Protein AF-A0A1Q4F0G0-F1 (afdb_monomer_lite)

Secondary structure (DSSP, 8-state):
-HHHHHHHHHHHHHHHHTTSSS-SS---PPPP----EEEEEEEEEEEEEEE-TTSPEEEEEEEEEEEEEEEETTEEEEEEEPPPGGG-SSTTHHHH-BTTBEEEEEEESTT-EEEE-TTPPPTTSEE--SS-EEEEEE-TTSS-EEEEEEEEEEE-

Radius of gyration: 26.03 Å; chains: 1; bounding box: 39×54×83 Å

Foldseek 3Di:
DVVVVVVVVVVVVVVVPPPPPPPPPDPPDDFDQFFFWDFKWKKAWDWDPDDDPVRHTDIDIQTWDWAPFDGPPQETETETEQDDPVSDPDPPVSVVDDLQWMAMDTDTPPQKDKDWDPPFDDHPHTGHQCDWTWMWIGGNNNPHIGIHIYHYHYYD

Structure (mmCIF, N/CA/C/O backbone):
data_AF-A0A1Q4F0G0-F1
#
_entry.id   AF-A0A1Q4F0G0-F1
#
loop_
_atom_site.group_PDB
_atom_site.id
_atom_site.type_symbol
_atom_site.label_atom_id
_atom_site.label_alt_id
_atom_site.label_comp_id
_atom_site.label_asym_id
_atom_site.label_entity_id
_atom_site.label_seq_id
_atom_site.pdbx_PDB_ins_code
_atom_site.Cartn_x
_atom_site.Cartn_y
_atom_site.Cartn_z
_atom_site.occupancy
_atom_site.B_iso_or_equiv
_atom_site.auth_seq_id
_atom_site.auth_comp_id
_atom_site.auth_asym_id
_atom_site.auth_atom_id
_atom_site.pdbx_PDB_model_num
ATOM 1 N N . MET A 1 1 ? 2.332 -40.984 61.215 1.00 52.22 1 MET A N 1
ATOM 2 C CA . MET A 1 1 ? 1.384 -40.202 60.381 1.00 52.22 1 MET A CA 1
ATOM 3 C C . MET A 1 1 ? 1.524 -38.686 60.541 1.00 52.22 1 MET A C 1
ATOM 5 O O . MET A 1 1 ? 1.396 -38.004 59.537 1.00 52.22 1 MET A O 1
ATOM 9 N N . HIS A 1 2 ? 1.883 -38.159 61.720 1.00 51.59 2 HIS A N 1
ATOM 10 C CA . HIS A 1 2 ? 2.088 -36.715 61.946 1.00 51.59 2 HIS A CA 1
ATOM 11 C C . HIS A 1 2 ? 3.142 -36.043 61.037 1.00 51.59 2 HIS A C 1
ATOM 13 O O . HIS A 1 2 ? 2.937 -34.921 60.593 1.00 51.59 2 HIS A O 1
ATOM 19 N N . ASN A 1 3 ? 4.223 -36.743 60.666 1.00 53.66 3 ASN A N 1
ATOM 20 C CA . ASN A 1 3 ? 5.282 -36.157 59.829 1.00 53.66 3 ASN A CA 1
ATOM 21 C C . ASN A 1 3 ? 4.883 -35.966 58.348 1.00 53.66 3 ASN A C 1
ATOM 23 O O . ASN A 1 3 ? 5.419 -35.095 57.676 1.00 53.66 3 ASN A O 1
ATOM 27 N N . LYS A 1 4 ? 3.924 -36.753 57.829 1.00 51.16 4 LYS A N 1
ATOM 28 C CA . LYS A 1 4 ? 3.454 -36.637 56.432 1.00 51.16 4 LYS A CA 1
ATOM 29 C C . LYS A 1 4 ? 2.466 -35.479 56.240 1.00 51.16 4 LYS A C 1
ATOM 31 O O . LYS A 1 4 ? 2.424 -34.896 55.164 1.00 51.16 4 LYS A O 1
ATOM 36 N N . ILE A 1 5 ? 1.719 -35.129 57.291 1.00 57.81 5 ILE A N 1
ATOM 37 C CA . ILE A 1 5 ? 0.774 -34.000 57.303 1.00 57.81 5 ILE A CA 1
ATOM 38 C C . ILE A 1 5 ? 1.534 -32.665 57.289 1.00 57.81 5 ILE A C 1
ATOM 40 O O . ILE A 1 5 ? 1.177 -31.776 56.524 1.00 57.81 5 ILE A O 1
ATOM 44 N N . ASN A 1 6 ? 2.640 -32.559 58.034 1.00 52.66 6 ASN A N 1
ATOM 45 C CA . ASN A 1 6 ? 3.473 -31.349 58.055 1.00 52.66 6 ASN A CA 1
ATOM 46 C C . ASN A 1 6 ? 4.213 -31.101 56.728 1.00 52.66 6 ASN A C 1
ATOM 48 O O . ASN A 1 6 ? 4.352 -29.955 56.310 1.00 52.66 6 ASN A O 1
ATOM 52 N N . ILE A 1 7 ? 4.637 -32.163 56.029 1.00 60.41 7 ILE A N 1
ATOM 53 C CA . ILE A 1 7 ? 5.262 -32.055 54.697 1.00 60.41 7 ILE A CA 1
ATOM 54 C C . ILE A 1 7 ? 4.229 -31.629 53.640 1.00 60.41 7 ILE A C 1
ATOM 56 O O . ILE A 1 7 ? 4.527 -30.785 52.798 1.00 60.41 7 ILE A O 1
ATOM 60 N N . LEU A 1 8 ? 3.001 -32.157 53.707 1.00 57.72 8 LEU A N 1
ATOM 61 C CA . LEU A 1 8 ? 1.916 -31.788 52.790 1.00 57.72 8 LEU A CA 1
ATOM 62 C C . LEU A 1 8 ? 1.432 -30.343 53.016 1.00 57.72 8 LEU A C 1
ATOM 64 O O . LEU A 1 8 ? 1.178 -29.624 52.053 1.00 57.72 8 LEU A O 1
ATOM 68 N N . ALA A 1 9 ? 1.376 -29.896 54.275 1.00 61.00 9 ALA A N 1
ATOM 69 C CA . ALA A 1 9 ? 1.070 -28.510 54.626 1.00 61.00 9 ALA A CA 1
ATOM 70 C C . ALA A 1 9 ? 2.165 -27.532 54.155 1.00 61.00 9 ALA A C 1
ATOM 72 O O . ALA A 1 9 ? 1.851 -26.452 53.657 1.00 61.00 9 ALA A O 1
ATOM 73 N N . GLY A 1 10 ? 3.441 -27.929 54.241 1.00 62.84 10 GLY A N 1
ATOM 74 C CA . GLY A 1 10 ? 4.566 -27.140 53.728 1.00 62.84 10 GLY A CA 1
ATOM 75 C C . GLY A 1 10 ? 4.576 -27.009 52.200 1.00 62.84 10 GLY A C 1
ATOM 76 O O . GLY A 1 10 ? 4.855 -25.930 51.680 1.00 62.84 10 GLY A O 1
ATOM 77 N N . LEU A 1 11 ? 4.209 -28.072 51.474 1.00 63.25 11 LEU A N 1
ATOM 78 C CA . LEU A 1 11 ? 4.132 -28.059 50.008 1.00 63.25 11 LEU A CA 1
ATOM 79 C C . LEU A 1 11 ? 2.975 -27.181 49.496 1.00 63.25 11 LEU A C 1
ATOM 81 O O . LEU A 1 11 ? 3.125 -26.481 48.498 1.00 63.25 11 LEU A O 1
ATOM 85 N N . LEU A 1 12 ? 1.839 -27.177 50.204 1.00 62.59 12 LEU A N 1
ATOM 86 C CA . LEU A 1 12 ? 0.675 -26.355 49.866 1.00 62.59 12 LEU A CA 1
ATOM 87 C C . LEU A 1 12 ? 0.948 -24.856 50.085 1.00 62.59 12 LEU A C 1
ATOM 89 O O . LEU A 1 12 ? 0.548 -24.040 49.261 1.00 62.59 12 LEU A O 1
ATOM 93 N N . ALA A 1 13 ? 1.693 -24.492 51.134 1.00 62.59 13 ALA A N 1
ATOM 94 C CA . ALA A 1 13 ? 2.094 -23.108 51.403 1.00 62.59 13 ALA A CA 1
ATOM 95 C C . ALA A 1 13 ? 3.055 -22.534 50.340 1.00 62.59 13 ALA A C 1
ATOM 97 O O . ALA A 1 13 ? 3.005 -21.341 50.041 1.00 62.59 13 ALA A O 1
ATOM 98 N N . LEU A 1 14 ? 3.886 -23.379 49.719 1.00 62.28 14 LEU A N 1
ATOM 99 C CA . LEU A 1 14 ? 4.822 -22.975 48.664 1.00 62.28 14 LEU A CA 1
ATOM 100 C C . LEU A 1 14 ? 4.106 -22.614 47.345 1.00 62.28 14 LEU A C 1
ATOM 102 O O . LEU A 1 14 ? 4.554 -21.723 46.627 1.00 62.28 14 LEU A O 1
ATOM 106 N N . ILE A 1 15 ? 2.961 -23.246 47.054 1.00 61.72 15 ILE A N 1
ATOM 107 C CA . ILE A 1 15 ? 2.140 -22.978 45.855 1.00 61.72 15 ILE A CA 1
ATOM 108 C C . ILE A 1 15 ? 1.467 -21.593 45.931 1.00 61.72 15 ILE A C 1
ATOM 110 O O . ILE A 1 15 ? 1.312 -20.930 44.908 1.00 61.72 15 ILE A O 1
ATOM 114 N N . PHE A 1 16 ? 1.132 -21.113 47.135 1.00 58.53 16 PHE A N 1
ATOM 115 C CA . PHE A 1 16 ? 0.556 -19.776 47.344 1.00 58.53 16 PHE A CA 1
ATOM 116 C C . PHE A 1 16 ? 1.600 -18.645 47.411 1.00 58.53 16 PHE A C 1
ATOM 118 O O . PHE A 1 16 ? 1.233 -17.477 47.318 1.00 58.53 16 PHE A O 1
ATOM 125 N N . GLY A 1 17 ? 2.894 -18.961 47.555 1.00 57.25 17 GLY A N 1
ATOM 126 C CA . GLY A 1 17 ? 3.970 -17.965 47.684 1.00 57.25 17 GLY A CA 1
ATOM 127 C C . GLY A 1 17 ? 4.560 -17.457 46.362 1.00 57.25 17 GLY A C 1
ATOM 128 O O . GLY A 1 17 ? 5.252 -16.442 46.350 1.00 57.25 17 GLY A O 1
ATOM 129 N N . LEU A 1 18 ? 4.292 -18.131 45.238 1.00 58.47 18 LEU A N 1
ATOM 130 C CA . LEU A 1 18 ? 4.912 -17.826 43.937 1.00 58.47 18 LEU A CA 1
ATOM 131 C C . LEU A 1 18 ? 4.100 -16.859 43.054 1.00 58.47 18 LEU A C 1
ATOM 133 O O . LEU A 1 18 ? 4.508 -16.556 41.936 1.00 58.47 18 LEU A O 1
ATOM 137 N N . SER A 1 19 ? 2.974 -16.319 43.530 1.00 59.00 19 SER A N 1
ATOM 138 C CA . SER A 1 19 ? 2.136 -15.391 42.749 1.00 59.00 19 SER A CA 1
ATOM 139 C C . SER A 1 19 ? 2.630 -13.933 42.728 1.00 59.00 19 SER A C 1
ATOM 141 O O . SER A 1 19 ? 1.963 -13.076 42.149 1.00 59.00 19 SER A O 1
ATOM 143 N N . SER A 1 20 ? 3.775 -13.619 43.350 1.00 55.16 20 SER A N 1
ATOM 144 C CA . SER A 1 20 ? 4.132 -12.234 43.705 1.00 55.16 20 SER A CA 1
ATOM 145 C C . SER A 1 20 ? 5.066 -11.479 42.743 1.00 55.16 20 SER A C 1
ATOM 147 O O . SER A 1 20 ? 5.398 -10.332 43.030 1.00 55.16 20 SER A O 1
ATOM 149 N N . CYS A 1 21 ? 5.477 -12.032 41.599 1.00 60.22 21 CYS A N 1
ATOM 150 C CA . CYS A 1 21 ? 6.374 -11.298 40.683 1.00 60.22 21 CYS A CA 1
ATOM 151 C C . CYS A 1 21 ? 5.720 -10.775 39.395 1.00 60.22 21 CYS A C 1
ATOM 153 O O . CYS A 1 21 ? 6.398 -10.095 38.635 1.00 60.22 21 CYS A O 1
ATOM 155 N N . LEU A 1 22 ? 4.433 -11.046 39.135 1.00 53.38 22 LEU A N 1
ATOM 156 C CA . LEU A 1 22 ? 3.803 -10.670 37.854 1.00 53.38 22 LEU A CA 1
ATOM 157 C C . LEU A 1 22 ? 2.678 -9.625 37.968 1.00 53.38 22 LEU A C 1
ATOM 159 O O . LEU A 1 22 ? 2.231 -9.092 36.961 1.00 53.38 22 LEU A O 1
ATOM 163 N N . LYS A 1 23 ? 2.238 -9.294 39.187 1.00 56.09 23 LYS A N 1
ATOM 164 C CA . LYS A 1 23 ? 1.220 -8.261 39.463 1.00 56.09 23 LYS A CA 1
ATOM 165 C C . LYS A 1 23 ? 1.797 -7.152 40.342 1.00 56.09 23 LYS A C 1
ATOM 167 O O . LYS A 1 23 ? 1.225 -6.781 41.360 1.00 56.09 23 LYS A O 1
ATOM 172 N N . GLY A 1 24 ? 2.992 -6.674 40.014 1.00 58.34 24 GLY A N 1
ATOM 173 C CA . GLY A 1 24 ? 3.573 -5.533 40.713 1.00 58.34 24 GLY A CA 1
ATOM 174 C C . GLY A 1 24 ? 2.946 -4.248 40.198 1.00 58.34 24 GLY A C 1
ATOM 175 O O . GLY A 1 24 ? 3.363 -3.826 39.138 1.00 58.34 24 GLY A O 1
ATOM 176 N N . ASN A 1 25 ? 1.967 -3.683 40.918 1.00 67.12 25 ASN A N 1
ATOM 177 C CA . ASN A 1 25 ? 1.501 -2.279 40.906 1.00 67.12 25 ASN A CA 1
ATOM 178 C C . ASN A 1 25 ? 1.676 -1.468 39.597 1.00 67.12 25 ASN A C 1
ATOM 180 O O . ASN A 1 25 ? 2.036 -0.290 39.637 1.00 67.12 25 ASN A O 1
ATOM 184 N N . LEU A 1 26 ? 1.469 -2.091 38.437 1.00 72.88 26 LEU A N 1
ATOM 185 C CA . LEU A 1 26 ? 1.476 -1.411 37.155 1.00 72.88 26 LEU A CA 1
ATOM 186 C C . LEU A 1 26 ? 0.076 -0.836 36.960 1.00 72.88 26 LEU A C 1
ATOM 188 O O . LEU A 1 26 ? -0.901 -1.535 37.241 1.00 72.88 26 LEU A O 1
ATOM 192 N N . PRO A 1 27 ? -0.042 0.420 36.511 1.00 77.06 27 PRO A N 1
ATOM 193 C CA . PRO A 1 27 ? -1.342 0.957 36.157 1.00 77.06 27 PRO A CA 1
ATOM 194 C C . PRO A 1 27 ? -1.955 0.098 35.045 1.00 77.06 27 PRO A C 1
ATOM 196 O O . PRO A 1 27 ? -1.265 -0.254 34.086 1.00 77.06 27 PRO A O 1
ATOM 199 N N . ASP A 1 28 ? -3.247 -0.216 35.162 1.00 76.62 28 ASP A N 1
ATOM 200 C CA . ASP A 1 28 ? -4.003 -0.799 34.055 1.00 76.62 28 ASP A CA 1
ATOM 201 C C . ASP A 1 28 ? -4.044 0.223 32.917 1.00 76.62 28 ASP A C 1
ATOM 203 O O . ASP A 1 28 ? -4.679 1.277 33.016 1.00 76.62 28 ASP A O 1
ATOM 207 N N . LEU A 1 29 ? -3.319 -0.072 31.841 1.00 78.12 29 LEU A N 1
ATOM 208 C CA . LEU A 1 29 ? -3.333 0.752 30.643 1.00 78.12 29 LEU A CA 1
ATOM 209 C C . LEU A 1 29 ? -4.527 0.338 29.774 1.00 78.12 29 LEU A C 1
ATOM 211 O O . LEU A 1 29 ? -4.695 -0.857 29.507 1.00 78.12 29 LEU A O 1
ATOM 215 N N . PRO A 1 30 ? -5.357 1.286 29.305 1.00 80.56 30 PRO A N 1
ATOM 216 C CA . PRO A 1 30 ? -6.406 0.956 28.356 1.00 80.56 30 PRO A CA 1
ATOM 217 C C . PRO A 1 30 ? -5.779 0.444 27.054 1.00 80.56 30 PRO A C 1
ATOM 219 O O . PRO A 1 30 ? -4.784 0.988 26.572 1.00 80.56 30 PRO A O 1
ATOM 222 N N . ALA A 1 31 ? -6.379 -0.592 26.469 1.00 84.06 31 ALA A N 1
ATOM 223 C CA . ALA A 1 31 ? -6.051 -0.976 25.103 1.00 84.06 31 ALA A CA 1
ATOM 224 C C . ALA A 1 31 ? -6.484 0.143 24.143 1.00 84.06 31 ALA A C 1
ATOM 226 O O . ALA A 1 31 ? -7.553 0.733 24.314 1.00 84.06 31 ALA A O 1
ATOM 227 N N . TYR A 1 32 ? -5.659 0.430 23.136 1.00 91.31 32 TYR A N 1
ATOM 228 C CA . TYR A 1 32 ? -5.979 1.423 22.115 1.00 91.31 32 TYR A CA 1
ATOM 229 C C . TYR A 1 32 ? -7.217 0.991 21.315 1.00 91.31 32 TYR A C 1
ATOM 231 O O . TYR A 1 32 ? -7.276 -0.133 20.812 1.00 91.31 32 TYR A O 1
ATOM 239 N N . SER A 1 33 ? -8.189 1.894 21.183 1.00 95.62 33 SER A N 1
ATOM 240 C CA . SER A 1 33 ? -9.434 1.677 20.430 1.00 95.62 33 SER A CA 1
ATOM 241 C C . SER A 1 33 ? -9.403 2.261 19.013 1.00 95.62 33 SER A C 1
ATOM 243 O O . SER A 1 33 ? -10.378 2.144 18.276 1.00 95.62 33 SER A O 1
ATOM 245 N N . ASP A 1 34 ? -8.303 2.906 18.621 1.00 97.19 34 ASP A N 1
ATOM 246 C CA . ASP A 1 34 ? -8.179 3.513 17.298 1.00 97.19 34 ASP A CA 1
ATOM 247 C C . ASP A 1 34 ? -8.029 2.432 16.217 1.00 97.19 34 ASP A C 1
ATOM 249 O O . ASP A 1 34 ? -7.284 1.461 16.378 1.00 97.19 34 ASP A O 1
ATOM 253 N N . ALA A 1 35 ? -8.729 2.615 15.098 1.00 98.06 35 ALA A N 1
ATOM 254 C CA . ALA A 1 35 ? -8.767 1.682 13.970 1.00 98.06 35 ALA A CA 1
ATOM 255 C C . ALA A 1 35 ? -8.589 2.425 12.636 1.00 98.06 35 ALA A C 1
ATOM 257 O O . ALA A 1 35 ? -9.367 2.264 11.691 1.00 98.06 35 ALA A O 1
ATOM 258 N N . ASP A 1 36 ? -7.591 3.297 12.564 1.00 98.44 36 ASP A N 1
ATOM 259 C CA . ASP A 1 36 ? -7.349 4.176 11.427 1.00 98.44 36 ASP A CA 1
ATOM 260 C C . ASP A 1 36 ? -6.212 3.677 10.533 1.00 98.44 36 ASP A C 1
ATOM 262 O O . ASP A 1 36 ? -5.293 2.995 10.986 1.00 98.44 36 ASP A O 1
ATOM 266 N N . ILE A 1 37 ? -6.276 4.042 9.250 1.00 98.62 37 ILE A N 1
ATOM 267 C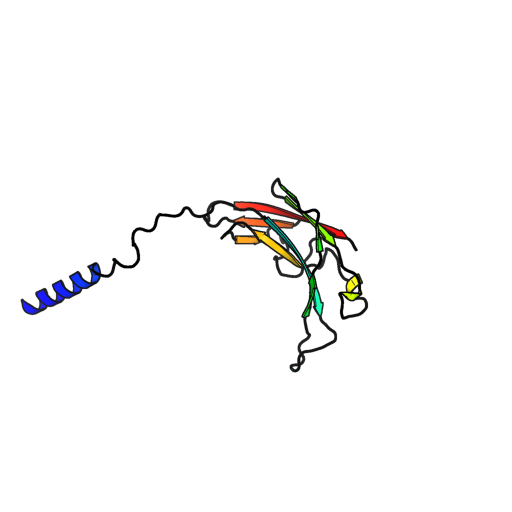 CA . ILE A 1 37 ? -5.117 4.055 8.354 1.00 98.62 37 ILE A CA 1
ATOM 268 C C . ILE A 1 37 ? -4.489 5.442 8.465 1.00 98.62 37 ILE A C 1
ATOM 270 O O . ILE A 1 37 ? -5.190 6.445 8.326 1.00 98.62 37 ILE A O 1
ATOM 274 N N . THR A 1 38 ? -3.182 5.498 8.701 1.00 98.31 38 THR A N 1
ATOM 275 C CA . THR A 1 38 ? -2.461 6.753 8.971 1.00 98.31 38 THR A CA 1
ATOM 276 C C . THR A 1 38 ? -1.405 7.084 7.927 1.00 98.31 38 THR A C 1
ATOM 278 O O . THR A 1 38 ? -0.938 8.218 7.871 1.00 98.31 38 THR A O 1
ATOM 281 N N . GLU A 1 39 ? -1.022 6.113 7.095 1.00 98.56 39 GLU A N 1
ATOM 282 C CA . GLU A 1 39 ? -0.046 6.325 6.033 1.00 98.56 39 GLU A CA 1
ATOM 283 C C . GLU A 1 39 ? -0.215 5.302 4.903 1.00 98.56 39 GLU A C 1
ATOM 285 O O . GLU A 1 39 ? -0.628 4.175 5.161 1.00 98.56 39 GLU A O 1
ATOM 290 N N . LEU A 1 40 ? 0.139 5.670 3.670 1.00 98.75 40 LEU A N 1
ATOM 291 C CA . LEU A 1 40 ? 0.242 4.799 2.500 1.00 98.75 40 LEU A CA 1
ATOM 292 C C . LEU A 1 40 ? 1.658 4.823 1.907 1.00 98.75 40 LEU A C 1
ATOM 294 O O . LEU A 1 40 ? 2.291 5.878 1.781 1.00 98.75 40 LEU A O 1
ATOM 298 N N . TYR A 1 41 ? 2.098 3.651 1.452 1.00 98.69 41 TYR A N 1
ATOM 299 C CA . TYR A 1 41 ? 3.336 3.427 0.708 1.00 98.69 41 TYR A CA 1
ATOM 300 C C . TYR A 1 41 ? 3.067 2.534 -0.502 1.00 98.69 41 TYR A C 1
ATOM 302 O O . TYR A 1 41 ? 2.132 1.730 -0.490 1.00 98.69 41 TYR A O 1
ATOM 310 N N . SER A 1 42 ? 3.917 2.639 -1.524 1.00 98.75 42 SER A N 1
ATOM 311 C CA . SER A 1 42 ? 3.780 1.856 -2.747 1.00 98.75 42 SER A CA 1
ATOM 312 C C . SER A 1 42 ? 5.129 1.376 -3.279 1.00 98.75 42 SER A C 1
ATOM 314 O O . SER A 1 42 ? 6.155 2.051 -3.150 1.00 98.75 42 SER A O 1
ATOM 316 N N . GLN A 1 43 ? 5.133 0.182 -3.863 1.00 98.56 43 GLN A N 1
ATOM 317 C CA . GLN A 1 43 ? 6.280 -0.413 -4.541 1.00 98.56 43 GLN A CA 1
ATOM 318 C C . GLN A 1 43 ? 5.833 -1.118 -5.821 1.00 98.56 43 GLN A C 1
ATOM 320 O O . GLN A 1 43 ? 4.717 -1.628 -5.921 1.00 98.56 43 GLN A O 1
ATOM 325 N N . TYR A 1 44 ? 6.755 -1.237 -6.764 1.00 98.69 44 TYR A N 1
ATOM 326 C CA . TYR A 1 44 ? 6.681 -2.186 -7.863 1.00 98.69 44 TYR A CA 1
ATOM 327 C C . TYR A 1 44 ? 7.771 -3.245 -7.687 1.00 98.69 44 TYR A C 1
ATOM 329 O O . TYR A 1 44 ? 8.883 -2.929 -7.256 1.00 98.69 44 TYR A O 1
ATOM 337 N N . ARG A 1 45 ? 7.451 -4.508 -7.981 1.00 98.25 45 ARG A N 1
ATOM 338 C CA . ARG A 1 45 ? 8.385 -5.634 -7.855 1.00 98.25 45 ARG A CA 1
ATOM 339 C C . ARG A 1 45 ? 8.458 -6.396 -9.166 1.00 98.25 45 ARG A C 1
ATOM 341 O O . ARG A 1 45 ? 7.420 -6.682 -9.755 1.00 98.25 45 ARG A O 1
ATOM 348 N N . TYR A 1 46 ? 9.665 -6.756 -9.579 1.00 97.69 46 TYR A N 1
ATOM 349 C CA . TYR A 1 46 ? 9.902 -7.550 -10.783 1.00 97.69 46 TYR A CA 1
ATOM 350 C C . TYR A 1 46 ? 11.129 -8.439 -10.615 1.00 97.69 46 TYR A C 1
ATOM 352 O O . TYR A 1 46 ? 11.937 -8.242 -9.706 1.00 97.69 46 TYR A O 1
ATOM 360 N N . LEU A 1 47 ? 11.238 -9.442 -11.481 1.00 96.62 47 LEU A N 1
ATOM 361 C CA . LEU A 1 47 ? 12.396 -10.325 -11.531 1.00 96.62 47 LEU A CA 1
ATOM 362 C C . LEU A 1 47 ? 13.501 -9.671 -12.354 1.00 96.62 47 LEU A C 1
ATOM 364 O O . LEU A 1 47 ? 13.248 -9.206 -13.465 1.00 96.62 47 LEU A O 1
ATOM 368 N N . ASP A 1 48 ? 14.713 -9.654 -11.815 1.00 95.25 48 ASP A N 1
ATOM 369 C CA . ASP A 1 48 ? 15.889 -9.277 -12.583 1.00 95.25 48 ASP A CA 1
ATOM 370 C C . ASP A 1 48 ? 16.227 -10.359 -13.623 1.00 95.25 48 ASP A C 1
ATOM 372 O O . ASP A 1 48 ? 15.828 -11.520 -13.511 1.00 95.25 48 ASP A O 1
ATOM 376 N N . THR A 1 49 ? 16.983 -9.959 -14.637 1.00 93.62 49 THR A N 1
ATOM 377 C CA . THR A 1 49 ? 17.687 -10.867 -15.545 1.00 93.62 49 THR A CA 1
ATOM 378 C C . THR A 1 49 ? 18.864 -11.578 -14.870 1.00 93.62 49 THR A C 1
ATOM 380 O O . THR A 1 49 ? 19.283 -12.637 -15.332 1.00 93.62 49 THR A O 1
ATOM 383 N N . GLU A 1 50 ? 19.392 -11.015 -13.780 1.00 93.69 50 GLU A N 1
ATOM 384 C CA . GLU A 1 50 ? 20.398 -11.639 -12.920 1.00 93.69 50 GLU A CA 1
ATOM 385 C C . GLU A 1 50 ? 19.783 -12.652 -11.936 1.00 93.69 50 GLU A C 1
ATOM 387 O O . GLU A 1 50 ? 18.657 -12.501 -11.451 1.00 93.69 50 GLU A O 1
ATOM 392 N N . GLN A 1 51 ? 20.570 -13.672 -11.589 1.00 95.81 51 GLN A N 1
ATOM 393 C CA . GLN A 1 51 ? 20.188 -14.736 -10.660 1.00 95.81 51 GLN A CA 1
ATOM 394 C C . GLN A 1 51 ? 21.161 -14.825 -9.485 1.00 95.81 51 GLN A C 1
ATOM 396 O O . GLN A 1 51 ? 22.339 -14.477 -9.596 1.00 95.81 51 GLN A O 1
ATOM 401 N N . TYR A 1 52 ? 20.671 -15.330 -8.356 1.00 95.50 52 TYR A N 1
ATOM 402 C CA . TYR A 1 52 ? 21.531 -15.771 -7.266 1.00 95.50 52 TYR A CA 1
ATOM 403 C C . TYR A 1 52 ? 22.374 -16.986 -7.699 1.00 95.50 52 TYR A C 1
ATOM 405 O O . TYR A 1 52 ? 22.006 -17.689 -8.642 1.00 95.50 52 TYR A O 1
ATOM 413 N N . PRO A 1 53 ? 23.490 -17.290 -7.005 1.00 97.00 53 PRO A N 1
ATOM 414 C CA . PRO A 1 53 ? 24.335 -18.444 -7.334 1.00 97.00 53 PRO A CA 1
ATOM 415 C C . PRO A 1 53 ? 23.615 -19.803 -7.326 1.00 97.00 53 PRO A C 1
ATOM 417 O O . PRO A 1 53 ? 24.100 -20.753 -7.930 1.00 97.00 53 PRO A O 1
ATOM 420 N N . ASP A 1 54 ? 22.474 -19.902 -6.641 1.00 96.44 54 ASP A N 1
ATOM 421 C CA . ASP A 1 54 ? 21.622 -21.094 -6.606 1.00 96.44 54 ASP A CA 1
ATOM 422 C C . ASP A 1 54 ? 20.654 -21.205 -7.806 1.00 96.44 54 ASP A C 1
ATOM 424 O O . ASP A 1 54 ? 19.885 -22.162 -7.888 1.00 96.44 54 ASP A O 1
ATOM 428 N N . GLY A 1 55 ? 20.694 -20.247 -8.739 1.00 95.19 55 GLY A N 1
ATOM 429 C CA . GLY A 1 55 ? 19.855 -20.191 -9.938 1.00 95.19 55 GLY A CA 1
ATOM 430 C C . GLY A 1 55 ? 18.479 -19.550 -9.730 1.00 95.19 55 GLY A C 1
ATOM 431 O O . GLY A 1 55 ? 17.694 -19.476 -10.676 1.00 95.19 55 GLY A O 1
ATOM 432 N N . SER A 1 56 ? 18.151 -19.083 -8.522 1.00 96.06 56 SER A N 1
ATOM 433 C CA . SER A 1 56 ? 16.896 -18.369 -8.271 1.00 96.06 56 SER A CA 1
ATOM 434 C C . SER A 1 56 ? 16.954 -16.922 -8.780 1.00 96.06 56 SER A C 1
ATOM 436 O O . SER A 1 56 ? 17.989 -16.257 -8.725 1.00 96.06 56 SER A O 1
ATOM 438 N N . ASN A 1 57 ? 15.831 -16.415 -9.298 1.00 95.00 57 ASN A N 1
ATOM 439 C CA . ASN A 1 57 ? 15.758 -15.039 -9.796 1.00 95.00 57 ASN A CA 1
ATOM 440 C C . ASN A 1 57 ? 1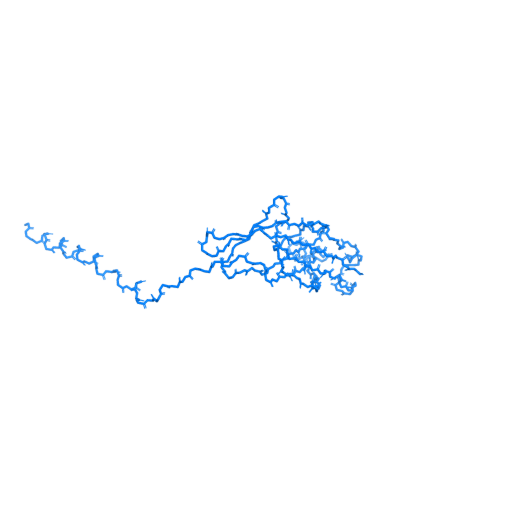5.811 -14.026 -8.645 1.00 95.00 57 ASN A C 1
ATOM 442 O O . ASN A 1 57 ? 15.155 -14.203 -7.614 1.00 95.00 57 ASN A O 1
ATOM 446 N N . ILE A 1 58 ? 16.523 -12.920 -8.858 1.00 96.62 58 ILE A N 1
ATOM 447 C CA . ILE A 1 58 ? 16.553 -11.800 -7.914 1.00 96.62 58 ILE A CA 1
ATOM 448 C C . ILE A 1 58 ? 15.260 -10.990 -8.060 1.00 96.62 58 ILE A C 1
ATOM 450 O O . ILE A 1 58 ? 14.879 -10.612 -9.164 1.00 96.62 58 ILE A O 1
ATOM 454 N N . VAL A 1 59 ? 14.592 -10.671 -6.949 1.00 96.88 59 VAL A N 1
ATOM 455 C CA . VAL A 1 59 ? 13.455 -9.736 -6.952 1.00 96.88 59 VAL A CA 1
ATOM 456 C C . VAL A 1 59 ? 13.974 -8.318 -6.738 1.00 96.88 59 VAL A C 1
ATOM 458 O O . VAL A 1 59 ? 14.512 -7.999 -5.676 1.00 96.88 59 VAL A O 1
ATOM 461 N N . ARG A 1 60 ? 13.777 -7.442 -7.722 1.00 97.38 60 ARG A N 1
ATOM 462 C CA . ARG A 1 60 ? 14.016 -6.002 -7.580 1.00 97.38 60 ARG A CA 1
ATOM 463 C C . ARG A 1 60 ? 12.772 -5.312 -7.048 1.00 97.38 60 ARG A C 1
ATOM 465 O O . ARG A 1 60 ? 11.644 -5.698 -7.353 1.00 97.38 60 ARG A O 1
ATOM 472 N N . ILE A 1 61 ? 12.998 -4.271 -6.256 1.00 98.00 61 ILE A N 1
ATOM 473 C CA . ILE A 1 61 ? 11.953 -3.440 -5.666 1.00 98.00 61 ILE A CA 1
ATOM 474 C C . ILE A 1 61 ? 12.219 -2.001 -6.086 1.00 98.00 61 ILE A C 1
ATOM 476 O O . ILE A 1 61 ? 13.293 -1.466 -5.821 1.00 98.00 61 ILE A O 1
ATOM 480 N N . VAL A 1 62 ? 11.226 -1.378 -6.711 1.00 98.50 62 VAL A N 1
ATOM 481 C CA . VAL A 1 62 ? 11.227 0.049 -7.031 1.00 98.50 62 VAL A CA 1
ATOM 482 C C . VAL A 1 62 ? 10.198 0.718 -6.143 1.00 98.50 62 VAL A C 1
ATOM 484 O O . VAL A 1 62 ? 9.018 0.368 -6.178 1.00 98.50 62 VAL A O 1
ATOM 487 N N . THR A 1 63 ? 10.638 1.668 -5.326 1.00 98.25 63 THR A N 1
ATOM 488 C CA . THR A 1 63 ? 9.726 2.492 -4.531 1.00 98.25 63 THR A CA 1
ATOM 489 C C . THR A 1 63 ? 8.959 3.423 -5.461 1.00 98.25 63 THR A C 1
ATOM 491 O O . THR A 1 63 ? 9.565 4.151 -6.246 1.00 98.25 63 THR A O 1
ATOM 494 N N . LEU A 1 64 ? 7.630 3.406 -5.365 1.00 98.69 64 LEU A N 1
ATOM 495 C CA . LEU A 1 64 ? 6.771 4.356 -6.061 1.00 98.69 64 LEU A CA 1
ATOM 496 C C . LEU A 1 64 ? 6.417 5.471 -5.079 1.00 98.69 64 LEU A C 1
ATOM 498 O O . LEU A 1 64 ? 5.933 5.200 -3.976 1.00 98.69 64 LEU A O 1
ATOM 502 N N . SER A 1 65 ? 6.681 6.719 -5.457 1.00 98.31 65 SER A N 1
ATOM 503 C CA . SER A 1 65 ? 6.391 7.865 -4.594 1.00 98.31 65 SER A CA 1
ATOM 504 C C . SER A 1 65 ? 4.887 7.975 -4.361 1.00 98.31 65 SER A C 1
ATOM 506 O O . SER A 1 65 ? 4.106 7.834 -5.298 1.00 98.31 65 SER A O 1
ATOM 508 N N . VAL A 1 66 ? 4.482 8.235 -3.117 1.00 98.75 66 VAL A N 1
ATOM 509 C CA . VAL A 1 66 ? 3.072 8.410 -2.746 1.00 98.75 66 VAL A CA 1
ATOM 510 C C . VAL A 1 66 ? 2.872 9.833 -2.232 1.00 98.75 66 VAL A C 1
ATOM 512 O O . VAL A 1 66 ? 3.477 10.207 -1.225 1.00 98.75 66 VAL A O 1
ATOM 515 N N . SER A 1 67 ? 2.035 10.616 -2.909 1.00 98.69 67 SER A N 1
ATOM 516 C CA . SER A 1 67 ? 1.720 12.018 -2.594 1.00 98.69 67 SER A CA 1
ATOM 517 C C . SER A 1 67 ? 0.212 12.240 -2.461 1.00 98.69 67 SER A C 1
ATOM 519 O O . SER A 1 67 ? -0.572 11.301 -2.595 1.00 98.69 67 SER A O 1
ATOM 521 N N . ASP A 1 68 ? -0.191 13.479 -2.159 1.00 98.19 68 ASP A N 1
ATOM 522 C CA . ASP A 1 68 ? -1.600 13.914 -2.106 1.00 98.19 68 ASP A CA 1
ATOM 523 C C . ASP A 1 68 ? -2.474 13.035 -1.204 1.00 98.19 68 ASP A C 1
ATOM 525 O O . ASP A 1 68 ? -3.611 12.688 -1.526 1.00 98.19 68 ASP A O 1
ATOM 529 N N . LYS A 1 69 ? -1.900 12.626 -0.069 1.00 98.44 69 LYS A N 1
ATOM 530 C CA . LYS A 1 69 ? -2.517 11.653 0.825 1.00 98.44 69 LYS A CA 1
ATOM 531 C C . LYS A 1 69 ? -3.652 12.298 1.612 1.00 98.44 69 LYS A C 1
ATOM 533 O O . LYS A 1 69 ? -3.470 13.349 2.224 1.00 98.44 69 LYS A O 1
ATOM 538 N N . SER A 1 70 ? -4.804 11.641 1.646 1.00 98.31 70 SER A N 1
ATOM 539 C CA . SER A 1 70 ? -5.952 12.046 2.458 1.00 98.31 70 SER A CA 1
ATOM 540 C C . SER A 1 70 ? -6.562 10.837 3.152 1.00 98.31 70 SER A C 1
ATOM 542 O O . SER A 1 70 ? -6.837 9.823 2.511 1.00 98.31 70 SER A O 1
ATOM 544 N N . PHE A 1 71 ? -6.788 10.971 4.459 1.00 98.25 71 PHE A N 1
ATOM 545 C CA . PHE A 1 71 ? -7.344 9.944 5.339 1.00 98.25 71 PHE A CA 1
ATOM 546 C C . PHE A 1 71 ? -8.605 10.503 5.989 1.00 98.25 71 PHE A C 1
ATOM 548 O O . PHE A 1 71 ? -8.572 11.066 7.081 1.00 98.25 71 PHE A O 1
ATOM 555 N N . SER A 1 72 ? -9.730 10.422 5.287 1.00 96.38 72 SER A N 1
ATOM 556 C CA . SER A 1 72 ? -10.980 11.019 5.758 1.00 96.38 72 SER A CA 1
ATOM 557 C C . SER A 1 72 ? -12.176 10.158 5.387 1.00 96.38 72 SER A C 1
ATOM 559 O O . SER A 1 72 ? -12.169 9.458 4.377 1.00 96.38 72 SER A O 1
ATOM 561 N N . ASN A 1 73 ? -13.205 10.170 6.238 1.00 93.94 73 ASN A N 1
ATOM 562 C CA . ASN A 1 73 ? -14.485 9.495 5.988 1.00 93.94 73 ASN A CA 1
ATOM 563 C C . ASN A 1 73 ? -14.352 8.006 5.601 1.00 93.94 73 ASN A C 1
ATOM 565 O O . ASN A 1 73 ? -15.069 7.513 4.736 1.00 93.94 73 ASN A O 1
ATOM 569 N N . GLY A 1 74 ? -13.403 7.290 6.218 1.00 96.56 74 GLY A N 1
ATOM 570 C CA . GLY A 1 74 ? -13.153 5.872 5.928 1.00 96.56 74 GLY A CA 1
ATOM 571 C C . GLY A 1 74 ? -12.512 5.620 4.561 1.00 96.56 74 GLY A C 1
ATOM 572 O O . GLY A 1 74 ? -12.566 4.502 4.060 1.00 96.56 74 GLY A O 1
ATOM 573 N N . THR A 1 75 ? -11.907 6.636 3.946 1.00 98.19 75 THR A N 1
ATOM 574 C CA . THR A 1 75 ? -11.167 6.510 2.689 1.00 98.19 75 THR A CA 1
ATOM 575 C C . THR A 1 75 ? -9.744 7.033 2.855 1.00 98.19 75 THR A C 1
ATOM 577 O O . THR A 1 75 ? -9.533 8.163 3.296 1.00 98.19 75 THR A O 1
ATOM 580 N N . ALA A 1 76 ? -8.774 6.197 2.497 1.00 98.62 76 ALA A N 1
ATOM 581 C CA . ALA A 1 76 ? -7.380 6.550 2.303 1.00 98.62 76 ALA A CA 1
ATOM 582 C C . ALA A 1 76 ? -7.148 6.731 0.796 1.00 98.62 76 ALA A C 1
ATOM 584 O O . ALA A 1 76 ? -7.253 5.779 0.020 1.00 98.62 76 ALA A O 1
ATOM 585 N N . SER A 1 77 ? -6.874 7.960 0.375 1.00 98.44 77 SER A N 1
ATOM 586 C CA . SER A 1 77 ? -6.631 8.301 -1.029 1.00 98.44 77 SER A CA 1
ATOM 587 C C . SER A 1 77 ? -5.240 8.878 -1.228 1.00 98.44 77 SER A C 1
ATOM 589 O O . SER A 1 77 ? -4.719 9.508 -0.311 1.00 98.44 77 SER A O 1
ATOM 591 N N . ALA A 1 78 ? -4.630 8.618 -2.387 1.00 98.62 78 ALA A N 1
ATOM 592 C CA . ALA A 1 78 ? -3.304 9.132 -2.726 1.00 98.62 78 ALA A CA 1
ATOM 593 C C . ALA A 1 78 ? -3.015 9.101 -4.235 1.00 98.62 78 ALA A C 1
ATOM 595 O O . ALA A 1 78 ? -3.611 8.324 -4.987 1.00 98.62 78 ALA A O 1
ATOM 596 N N . THR A 1 79 ? -2.026 9.883 -4.656 1.00 98.88 79 THR A N 1
ATOM 597 C CA . THR A 1 79 ? -1.373 9.761 -5.965 1.00 98.88 79 THR A CA 1
ATOM 598 C C . THR A 1 79 ? -0.148 8.854 -5.836 1.00 98.88 79 THR A C 1
ATOM 600 O O . THR A 1 79 ? 0.648 9.018 -4.913 1.00 98.88 79 THR A O 1
ATOM 603 N N . VAL A 1 80 ? 0.018 7.897 -6.751 1.00 98.81 80 VAL A N 1
ATOM 604 C CA . VAL A 1 80 ? 1.180 7.000 -6.839 1.00 98.81 80 VAL A CA 1
ATOM 605 C C . VAL A 1 80 ? 1.953 7.318 -8.113 1.00 98.81 80 VAL A C 1
ATOM 607 O O . VAL A 1 80 ? 1.440 7.117 -9.210 1.00 98.81 80 VAL A O 1
ATOM 610 N N . THR A 1 81 ? 3.194 7.771 -7.976 1.00 98.81 81 THR A N 1
ATOM 611 C CA . THR A 1 81 ? 4.028 8.207 -9.101 1.00 98.81 81 THR A CA 1
ATOM 612 C C . THR A 1 81 ? 5.075 7.161 -9.452 1.00 98.81 81 THR A C 1
ATOM 614 O O . THR A 1 81 ? 5.864 6.736 -8.601 1.00 98.81 81 THR A O 1
ATOM 617 N N . VAL A 1 82 ? 5.109 6.772 -10.726 1.00 98.69 82 VAL A N 1
ATOM 618 C CA . VAL A 1 82 ? 6.133 5.882 -11.278 1.00 98.69 82 VAL A CA 1
ATOM 619 C C . VAL A 1 82 ? 7.399 6.689 -11.584 1.00 98.69 82 VAL A C 1
ATOM 621 O O . VAL A 1 82 ? 7.328 7.638 -12.366 1.00 98.69 82 VAL A O 1
ATOM 624 N N . PRO A 1 83 ? 8.560 6.334 -11.002 1.00 98.19 83 PRO A N 1
ATOM 625 C CA . PRO A 1 83 ? 9.793 7.081 -11.223 1.00 98.19 83 PRO A CA 1
ATOM 626 C C . PRO A 1 83 ? 10.328 6.888 -12.648 1.00 98.19 83 PRO A C 1
ATOM 628 O O . PRO A 1 83 ? 9.822 6.074 -13.428 1.00 98.19 83 PRO A O 1
ATOM 631 N N . ASP A 1 84 ? 11.376 7.630 -12.993 1.00 97.00 84 ASP A N 1
ATOM 632 C CA . ASP A 1 84 ? 12.050 7.518 -14.286 1.00 97.00 84 ASP A CA 1
ATOM 633 C C . ASP A 1 84 ? 12.631 6.120 -14.533 1.00 97.00 84 ASP A C 1
ATOM 635 O O . ASP A 1 84 ? 12.930 5.360 -13.607 1.00 97.00 84 ASP A O 1
ATOM 639 N N . ALA A 1 85 ? 12.837 5.791 -15.812 1.00 96.69 85 ALA A N 1
ATOM 640 C CA . ALA A 1 85 ? 13.333 4.481 -16.245 1.00 96.69 85 ALA A CA 1
ATOM 641 C C . ALA A 1 85 ? 14.699 4.111 -15.639 1.00 96.69 85 ALA A C 1
ATOM 643 O O . ALA A 1 85 ? 14.993 2.930 -15.496 1.00 96.69 85 ALA A O 1
ATOM 644 N N . SER A 1 86 ? 15.495 5.097 -15.213 1.00 96.50 86 SER A N 1
ATOM 645 C CA . SER A 1 86 ? 16.766 4.899 -14.501 1.00 96.50 86 SER A CA 1
ATOM 646 C C . SER A 1 86 ? 16.621 4.196 -13.146 1.00 96.50 86 SER A C 1
ATOM 648 O O . SER A 1 86 ? 17.605 3.680 -12.624 1.00 96.50 86 SER A O 1
ATOM 650 N N . SER A 1 87 ? 15.411 4.145 -12.581 1.00 97.19 87 SER A N 1
ATOM 651 C CA . SER A 1 87 ? 15.121 3.400 -11.347 1.00 97.19 87 SER A CA 1
ATOM 652 C C . SER A 1 87 ? 14.946 1.895 -11.580 1.00 97.19 87 SER A C 1
ATOM 654 O O . SER A 1 87 ? 14.769 1.142 -10.623 1.00 97.19 87 SER A O 1
ATOM 656 N N . PHE A 1 88 ? 14.964 1.444 -12.836 1.00 97.62 88 PHE A N 1
ATOM 657 C CA . PHE A 1 88 ? 14.751 0.056 -13.228 1.00 97.62 88 PHE A CA 1
ATOM 658 C C . PHE A 1 88 ? 16.046 -0.521 -13.810 1.00 97.62 88 PHE A C 1
ATOM 660 O O . PHE A 1 88 ? 16.697 0.110 -14.638 1.00 97.62 88 PHE A O 1
ATOM 667 N N . THR A 1 89 ? 16.419 -1.729 -13.388 1.00 94.88 89 THR A N 1
ATOM 668 C CA . THR A 1 89 ? 17.616 -2.430 -13.875 1.00 94.88 89 THR A CA 1
ATOM 669 C C . THR A 1 89 ? 17.366 -3.118 -15.215 1.00 94.88 89 THR A C 1
ATOM 671 O O . THR A 1 89 ? 18.285 -3.256 -16.016 1.00 94.88 89 THR A O 1
ATOM 674 N N . VAL A 1 90 ? 16.115 -3.507 -15.487 1.00 95.31 90 VAL A N 1
ATOM 675 C CA . VAL A 1 90 ? 15.712 -4.201 -16.715 1.00 95.31 90 VAL A CA 1
ATOM 676 C C . VAL A 1 90 ? 15.048 -3.217 -17.696 1.00 95.31 90 VAL A C 1
ATOM 678 O O . VAL A 1 90 ? 14.060 -2.566 -17.337 1.00 95.31 90 VAL A O 1
ATOM 681 N N . PRO A 1 91 ? 15.536 -3.101 -18.950 1.00 95.06 91 PRO A N 1
ATOM 682 C CA . PRO A 1 91 ? 14.925 -2.242 -19.965 1.00 95.06 91 PRO A CA 1
ATOM 683 C C . PRO A 1 91 ? 13.451 -2.580 -20.243 1.00 95.06 91 PRO A C 1
ATOM 685 O O . PRO A 1 91 ? 13.072 -3.746 -20.337 1.00 95.06 91 PRO A O 1
ATOM 688 N N . GLY A 1 92 ? 12.613 -1.550 -20.400 1.00 95.69 92 GLY A N 1
ATOM 689 C CA . GLY A 1 92 ? 11.173 -1.690 -20.675 1.00 95.69 92 GLY A CA 1
ATOM 690 C C . GLY A 1 92 ? 10.314 -2.068 -19.461 1.00 95.69 92 GLY A C 1
ATOM 691 O O . GLY A 1 92 ? 9.090 -2.132 -19.562 1.00 95.69 92 GLY A O 1
ATOM 692 N N . GLU A 1 93 ? 10.916 -2.290 -18.291 1.00 97.12 93 GLU A N 1
ATOM 693 C CA . GLU A 1 93 ? 10.180 -2.708 -17.097 1.00 97.12 93 GLU A CA 1
ATOM 694 C C . GLU A 1 93 ? 9.263 -1.603 -16.548 1.00 97.12 93 GLU A C 1
ATOM 696 O O . GLU A 1 93 ? 8.149 -1.879 -16.100 1.00 97.12 93 GLU A O 1
ATOM 701 N N . ARG A 1 94 ? 9.676 -0.335 -16.678 1.00 97.62 94 ARG A N 1
ATOM 702 C CA . ARG A 1 94 ? 8.863 0.835 -16.309 1.00 97.62 94 ARG A CA 1
ATOM 703 C C . ARG A 1 94 ? 7.483 0.831 -16.974 1.00 97.62 94 ARG A C 1
ATOM 705 O O . ARG A 1 94 ? 6.486 1.215 -16.357 1.00 97.62 94 ARG A O 1
ATOM 712 N N . ASP A 1 95 ? 7.401 0.384 -18.223 1.00 97.69 95 ASP A N 1
ATOM 713 C CA . ASP A 1 95 ? 6.156 0.425 -18.991 1.00 97.69 95 ASP A CA 1
ATOM 714 C C . ASP A 1 95 ? 5.126 -0.583 -18.471 1.00 97.69 95 ASP A C 1
ATOM 716 O O . ASP A 1 95 ? 3.921 -0.339 -18.575 1.00 97.69 95 ASP A O 1
ATOM 720 N N . LYS A 1 96 ? 5.585 -1.649 -17.806 1.00 97.75 96 LYS A N 1
ATOM 721 C CA . LYS A 1 96 ? 4.739 -2.693 -17.210 1.00 97.75 96 LYS A CA 1
ATOM 722 C C . LYS A 1 96 ? 4.088 -2.275 -15.893 1.00 97.75 96 LYS A C 1
ATOM 724 O O . LYS A 1 96 ? 3.090 -2.876 -15.490 1.00 97.75 96 LYS A O 1
ATOM 729 N N . VAL A 1 97 ? 4.611 -1.240 -15.230 1.00 98.38 97 VAL A N 1
ATOM 730 C CA . VAL A 1 97 ? 4.024 -0.727 -13.985 1.00 98.38 97 VAL A CA 1
ATOM 731 C C . VAL A 1 97 ? 2.592 -0.280 -14.264 1.00 98.38 97 VAL A C 1
ATOM 733 O O . VAL A 1 97 ? 2.344 0.504 -15.174 1.00 98.38 97 VAL A O 1
ATOM 736 N N . SER A 1 98 ? 1.619 -0.782 -13.517 1.00 98.19 98 SER A N 1
ATOM 737 C CA . SER A 1 98 ? 0.205 -0.465 -13.732 1.00 98.19 98 SER A CA 1
ATOM 738 C C . SER A 1 98 ? -0.552 -0.585 -12.424 1.00 98.19 98 SER A C 1
ATOM 740 O O . SER A 1 98 ? -0.156 -1.358 -11.559 1.00 98.19 98 SER A O 1
ATOM 742 N N . ALA A 1 99 ? -1.668 0.132 -12.276 1.00 98.19 99 ALA A N 1
ATOM 743 C CA . ALA A 1 99 ? -2.470 0.040 -11.057 1.00 98.19 99 ALA A CA 1
ATOM 744 C C . ALA A 1 99 ? -2.986 -1.389 -10.802 1.00 98.19 99 ALA A C 1
ATOM 746 O O . ALA A 1 99 ? -3.228 -1.746 -9.659 1.00 98.19 99 ALA A O 1
ATOM 747 N N . THR A 1 100 ? -3.081 -2.229 -11.837 1.00 98.19 100 THR A N 1
ATOM 748 C CA . THR A 1 100 ? -3.438 -3.651 -11.729 1.00 98.19 100 THR A CA 1
ATOM 749 C C . THR A 1 100 ? -2.323 -4.540 -11.164 1.00 98.19 100 THR A C 1
ATOM 751 O O . THR A 1 100 ? -2.572 -5.705 -10.865 1.00 98.19 100 THR A O 1
ATOM 754 N N . ASN A 1 101 ? -1.093 -4.028 -11.054 1.00 98.06 101 ASN A N 1
ATOM 755 C CA . ASN A 1 101 ? 0.061 -4.764 -10.547 1.00 98.06 101 ASN A CA 1
ATOM 756 C C . ASN A 1 101 ? 1.043 -3.833 -9.815 1.00 98.06 101 ASN A C 1
ATOM 758 O O . ASN A 1 101 ? 2.112 -3.491 -10.328 1.00 98.06 101 ASN A O 1
ATOM 762 N N . ILE A 1 102 ? 0.674 -3.433 -8.599 1.00 98.56 102 ILE A N 1
ATOM 763 C CA . ILE A 1 102 ? 1.553 -2.741 -7.644 1.00 98.56 102 ILE A CA 1
ATOM 764 C C . ILE A 1 102 ? 1.405 -3.350 -6.251 1.00 98.56 102 ILE A C 1
ATOM 766 O O . ILE A 1 102 ? 0.466 -4.093 -5.968 1.00 98.56 102 ILE A O 1
ATOM 770 N N . VAL A 1 103 ? 2.341 -3.033 -5.365 1.00 98.81 103 VAL A N 1
ATOM 771 C CA . VAL A 1 103 ? 2.292 -3.396 -3.951 1.00 98.81 103 VAL A CA 1
ATOM 772 C C . VAL A 1 103 ? 1.916 -2.163 -3.146 1.00 98.81 103 VAL A C 1
ATOM 774 O O . VAL A 1 103 ? 2.714 -1.234 -3.061 1.00 98.81 103 VAL A O 1
ATOM 777 N N . MET A 1 104 ? 0.754 -2.179 -2.495 1.00 98.69 104 MET A N 1
ATOM 778 C CA . MET A 1 104 ? 0.400 -1.166 -1.498 1.00 98.69 104 MET A CA 1
ATOM 779 C C . MET A 1 104 ? 0.708 -1.662 -0.086 1.00 98.69 104 MET A C 1
ATOM 781 O O . MET A 1 104 ? 0.536 -2.842 0.234 1.00 98.69 104 MET A O 1
ATOM 785 N N . MET A 1 105 ? 1.151 -0.750 0.770 1.00 98.62 105 MET A N 1
ATOM 786 C CA . MET A 1 105 ? 1.343 -0.953 2.208 1.00 98.62 105 MET A CA 1
ATOM 787 C C . MET A 1 105 ? 0.812 0.269 2.952 1.00 98.62 105 MET A C 1
ATOM 789 O O . MET A 1 105 ? 0.661 1.341 2.363 1.00 98.62 105 MET A O 1
ATOM 793 N N . CYS A 1 106 ? 0.552 0.127 4.247 1.00 98.44 106 CYS A N 1
ATOM 794 C CA . CYS A 1 106 ? 0.062 1.225 5.063 1.00 98.44 106 CYS A CA 1
ATOM 795 C C . CYS A 1 106 ? 0.552 1.140 6.506 1.00 98.44 106 CYS A C 1
ATOM 797 O O . CYS A 1 106 ? 0.836 0.046 6.997 1.00 98.44 106 CYS A O 1
ATOM 799 N N . ASN A 1 107 ? 0.562 2.280 7.193 1.00 98.69 107 ASN A N 1
ATOM 800 C CA . ASN A 1 107 ? 0.532 2.285 8.652 1.00 98.69 107 ASN A CA 1
ATOM 801 C C . ASN A 1 107 ? -0.919 2.313 9.118 1.00 98.69 107 ASN A C 1
ATOM 803 O O . ASN A 1 107 ? -1.782 2.936 8.493 1.00 98.69 107 ASN A O 1
ATOM 807 N N . ILE A 1 108 ? -1.163 1.638 10.232 1.00 98.62 108 ILE A N 1
ATOM 808 C CA . ILE A 1 108 ? -2.448 1.613 10.919 1.00 98.62 108 ILE A CA 1
ATOM 809 C C . ILE A 1 108 ? -2.251 2.026 12.375 1.00 98.62 108 ILE A C 1
ATOM 811 O O . ILE A 1 108 ? -1.113 2.120 12.844 1.00 98.62 108 ILE A O 1
ATOM 815 N N . SER A 1 109 ? -3.347 2.285 13.083 1.00 98.12 109 SER A N 1
ATOM 816 C CA . SER A 1 109 ? -3.331 2.556 14.523 1.00 98.12 109 SER A CA 1
ATOM 817 C C . SER A 1 109 ? -2.489 1.539 15.304 1.00 98.12 109 SER A C 1
ATOM 819 O O . SER A 1 109 ? -2.430 0.354 14.973 1.00 98.12 109 SER A O 1
ATOM 821 N N . THR A 1 110 ? -1.826 2.005 16.362 1.00 96.00 110 THR A N 1
ATOM 822 C CA . THR A 1 110 ? -0.914 1.190 17.174 1.00 96.00 110 THR A CA 1
ATOM 823 C C . THR A 1 110 ? -1.594 -0.072 17.700 1.00 96.00 110 THR A C 1
ATOM 825 O O . THR A 1 110 ? -2.624 -0.005 18.367 1.00 96.00 110 THR A O 1
ATOM 828 N N . GLY A 1 111 ? -0.995 -1.231 17.421 1.00 95.88 111 GLY A N 1
ATOM 829 C CA . GLY A 1 111 ? -1.510 -2.532 17.857 1.00 95.88 111 GLY A CA 1
ATOM 830 C C . GLY A 1 111 ? -2.761 -3.011 17.112 1.00 95.88 111 GLY A C 1
ATOM 831 O O . GLY A 1 111 ? -3.277 -4.076 17.443 1.00 95.88 111 GLY A O 1
ATOM 832 N N . ALA A 1 112 ? -3.242 -2.265 16.114 1.00 98.19 112 ALA A N 1
ATOM 833 C CA . ALA A 1 112 ? -4.333 -2.705 15.262 1.00 98.19 112 ALA A CA 1
ATOM 834 C C . ALA A 1 112 ? -3.887 -3.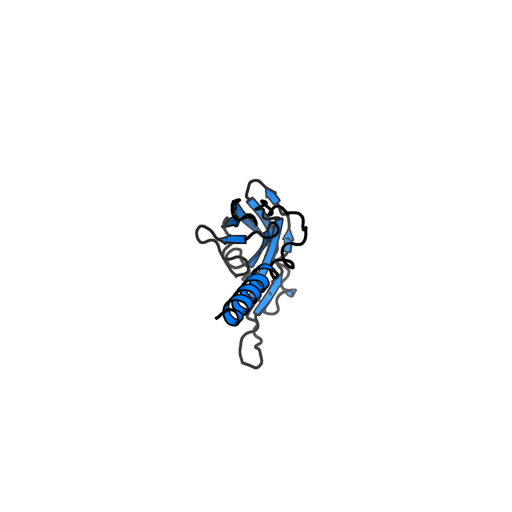814 14.294 1.00 98.19 112 ALA A C 1
ATOM 836 O O . ALA A 1 112 ? -2.702 -4.019 14.023 1.00 98.19 112 ALA A O 1
ATOM 837 N N . SER A 1 113 ? -4.870 -4.511 13.732 1.00 98.31 113 SER A N 1
ATOM 838 C CA . SER A 1 113 ? -4.705 -5.470 12.638 1.00 98.31 113 SER A CA 1
ATOM 839 C C . SER A 1 113 ? -5.522 -5.036 11.425 1.00 98.31 113 SER A C 1
ATOM 841 O O . SER A 1 113 ? -6.513 -4.318 11.563 1.00 98.31 113 SER A O 1
ATOM 843 N N . ILE A 1 114 ? -5.107 -5.462 10.231 1.00 98.62 114 ILE A N 1
ATOM 844 C CA . ILE A 1 114 ? -5.788 -5.145 8.973 1.00 98.62 114 ILE A CA 1
ATOM 845 C C . ILE A 1 114 ? -5.955 -6.401 8.119 1.00 98.62 114 ILE A C 1
ATOM 847 O O . ILE A 1 114 ? -5.017 -7.184 7.960 1.00 98.62 114 ILE A O 1
ATOM 851 N N . GLU A 1 115 ? -7.142 -6.578 7.545 1.00 98.31 115 GLU A N 1
ATOM 852 C CA . GLU A 1 115 ? -7.443 -7.669 6.616 1.00 98.31 115 GLU A CA 1
ATOM 853 C C . GLU A 1 115 ? -8.185 -7.164 5.368 1.00 98.31 115 GLU A C 1
ATOM 855 O O . GLU A 1 115 ? -8.977 -6.218 5.465 1.00 98.31 115 GLU A O 1
ATOM 860 N N . PRO A 1 116 ? -7.929 -7.756 4.185 1.00 98.50 116 PRO A N 1
ATOM 861 C CA . PRO A 1 116 ? -8.663 -7.422 2.970 1.00 98.50 116 PRO A CA 1
ATOM 862 C C . PRO A 1 116 ? -10.122 -7.880 3.050 1.00 98.50 116 PRO A C 1
ATOM 864 O O . PRO A 1 116 ? -10.428 -8.933 3.609 1.00 98.50 116 PRO A O 1
ATOM 867 N N . LEU A 1 117 ? -11.016 -7.112 2.432 1.00 98.50 117 LEU A N 1
ATOM 868 C CA . LEU A 1 117 ? -12.428 -7.449 2.257 1.00 98.50 117 LEU A CA 1
ATOM 869 C C . LEU A 1 117 ? -12.762 -7.592 0.773 1.00 98.50 117 LEU A C 1
ATOM 871 O O . LEU A 1 117 ? -12.084 -7.024 -0.074 1.00 98.50 117 LEU A O 1
ATOM 875 N N . GLU A 1 118 ? -13.837 -8.317 0.457 1.00 95.88 118 GLU A N 1
ATOM 876 C CA . GLU A 1 118 ? -14.426 -8.349 -0.897 1.00 95.88 118 GLU A CA 1
ATOM 877 C C . GLU A 1 118 ? -13.432 -8.745 -2.015 1.00 95.88 118 GLU A C 1
ATOM 879 O O . GL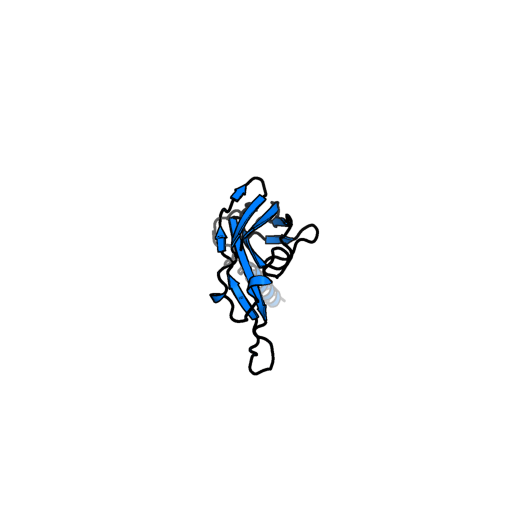U A 1 118 ? -13.579 -8.341 -3.164 1.00 95.88 118 GLU A O 1
ATOM 884 N N . GLY A 1 119 ? -12.412 -9.550 -1.691 1.00 95.25 119 GLY A N 1
ATOM 885 C CA . GLY A 1 119 ? -11.381 -9.962 -2.651 1.00 95.25 119 GLY A CA 1
ATOM 886 C C . GLY A 1 119 ? -10.293 -8.915 -2.913 1.00 95.25 119 GLY A C 1
ATOM 887 O O . GLY A 1 119 ? -9.509 -9.090 -3.844 1.00 95.25 119 GLY A O 1
ATOM 888 N N . ALA A 1 120 ? -10.218 -7.857 -2.098 1.00 98.25 120 ALA A N 1
ATOM 889 C CA . ALA A 1 120 ? -9.139 -6.882 -2.158 1.00 98.25 120 ALA A CA 1
ATOM 890 C C . ALA A 1 120 ? -7.757 -7.557 -2.044 1.00 98.25 120 ALA A C 1
ATOM 892 O O . ALA A 1 120 ? -7.603 -8.540 -1.305 1.00 98.25 120 ALA A O 1
ATOM 893 N N . PRO A 1 121 ? -6.720 -7.035 -2.725 1.00 98.19 121 PRO A N 1
ATOM 894 C CA . PRO A 1 121 ? -5.385 -7.601 -2.621 1.00 98.19 121 PRO A CA 1
ATOM 895 C C . PRO A 1 121 ? -4.846 -7.547 -1.194 1.00 98.19 121 PRO A C 1
ATOM 897 O O . PRO A 1 121 ? -5.062 -6.580 -0.458 1.00 98.19 121 PRO A O 1
ATOM 900 N N . LYS A 1 122 ? -4.063 -8.556 -0.810 1.00 98.19 122 LYS A N 1
ATOM 901 C CA . LYS A 1 122 ? -3.331 -8.527 0.458 1.00 98.19 122 LYS A CA 1
ATOM 902 C C . LYS A 1 122 ? -2.249 -7.443 0.407 1.00 98.19 122 LYS A C 1
ATOM 904 O O . LYS A 1 122 ? -1.386 -7.468 -0.468 1.00 98.19 122 LYS A O 1
ATOM 909 N N . LEU A 1 123 ? -2.265 -6.522 1.370 1.00 98.38 123 LEU A N 1
ATOM 910 C CA . LEU A 1 123 ? -1.229 -5.493 1.492 1.00 98.38 123 LEU A CA 1
ATOM 911 C C . LEU A 1 123 ? 0.157 -6.128 1.685 1.00 98.38 123 LEU A C 1
ATOM 913 O O . LEU A 1 123 ? 0.300 -7.177 2.317 1.00 98.38 123 LEU A O 1
ATOM 917 N N . GLY A 1 124 ? 1.182 -5.499 1.110 1.00 98.00 124 GLY A N 1
ATOM 918 C CA . GLY A 1 124 ? 2.551 -6.026 1.065 1.00 98.00 124 GLY A CA 1
ATOM 919 C C . GLY A 1 124 ? 2.806 -7.076 -0.027 1.00 98.00 124 GLY A C 1
ATOM 920 O O . GLY A 1 124 ? 3.955 -7.503 -0.194 1.00 98.00 124 GLY A O 1
ATOM 921 N N . MET A 1 125 ? 1.785 -7.455 -0.803 1.00 97.56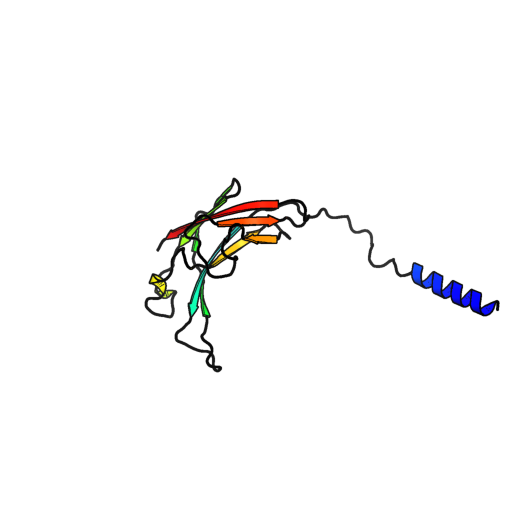 125 MET A N 1
ATOM 922 C CA . MET A 1 125 ? 1.894 -8.323 -1.982 1.00 97.56 125 MET A CA 1
ATOM 923 C C . MET A 1 125 ? 1.477 -7.580 -3.262 1.00 97.56 125 MET A C 1
ATOM 925 O O . MET A 1 125 ? 0.706 -6.622 -3.174 1.00 97.56 125 MET A O 1
ATOM 929 N N . PRO A 1 126 ? 1.984 -7.983 -4.444 1.00 98.19 126 PRO A N 1
ATOM 930 C CA . PRO A 1 126 ? 1.516 -7.426 -5.710 1.00 98.19 126 PRO A CA 1
ATOM 931 C C . PRO A 1 126 ? 0.024 -7.697 -5.913 1.00 98.19 126 PRO A C 1
ATOM 933 O O . PRO A 1 126 ? -0.448 -8.801 -5.629 1.00 98.19 126 PRO A O 1
ATOM 936 N N . GLY A 1 127 ? -0.714 -6.707 -6.408 1.00 98.25 127 GLY A N 1
ATOM 937 C CA . GLY A 1 127 ? -2.138 -6.849 -6.676 1.00 98.25 127 GLY A CA 1
ATOM 938 C C . GLY A 1 127 ? -2.757 -5.680 -7.429 1.00 98.25 127 GLY A C 1
ATOM 939 O O . GLY A 1 127 ? -2.081 -4.713 -7.786 1.00 98.25 127 GLY A O 1
ATOM 940 N N . ASP A 1 128 ? -4.066 -5.800 -7.657 1.00 98.50 128 ASP A N 1
ATOM 941 C CA . ASP A 1 128 ? -4.863 -4.836 -8.409 1.00 98.50 128 ASP A CA 1
ATOM 942 C C . ASP A 1 128 ? -5.447 -3.743 -7.505 1.00 98.50 128 ASP A C 1
ATOM 944 O O . ASP A 1 128 ? -6.360 -3.975 -6.718 1.00 98.50 128 ASP A O 1
ATOM 948 N N . PHE A 1 129 ? -4.943 -2.527 -7.663 1.00 98.44 129 PHE A N 1
ATOM 949 C CA . PHE A 1 129 ? -5.416 -1.294 -7.038 1.00 98.44 129 PHE A CA 1
ATOM 950 C C . PHE A 1 129 ? -5.955 -0.299 -8.080 1.00 98.44 129 PHE A C 1
ATOM 952 O O . PHE A 1 129 ? -6.048 0.896 -7.811 1.00 98.44 129 PHE A O 1
ATOM 959 N N . SER A 1 130 ? -6.332 -0.772 -9.275 1.00 97.88 130 SER A N 1
ATOM 960 C CA . SER A 1 130 ? -6.998 0.046 -10.305 1.00 97.88 130 SER A CA 1
ATOM 961 C C . SER A 1 130 ? -8.410 0.485 -9.910 1.00 97.88 130 SER A C 1
ATOM 963 O O . SER A 1 130 ? -8.998 1.361 -10.545 1.00 97.88 130 SER A O 1
ATOM 965 N N . LYS A 1 131 ? -8.959 -0.128 -8.860 1.00 96.25 131 LYS A N 1
ATOM 966 C CA . LYS A 1 131 ? -10.272 0.154 -8.284 1.00 96.25 131 LYS A CA 1
ATOM 967 C C . LYS A 1 131 ? -10.128 0.417 -6.792 1.00 96.25 131 LYS A C 1
ATOM 969 O O . LYS A 1 131 ? -9.110 0.101 -6.184 1.00 96.25 131 LYS A O 1
ATOM 974 N N . LEU A 1 132 ? -11.186 0.964 -6.207 1.00 97.50 132 LEU A N 1
ATOM 975 C CA . LEU A 1 132 ? -11.298 1.140 -4.767 1.00 97.50 132 LEU A CA 1
ATOM 976 C C . LEU A 1 132 ? -11.272 -0.225 -4.059 1.00 97.50 132 LEU A C 1
ATOM 978 O O . LEU A 1 132 ? -12.090 -1.091 -4.367 1.00 97.50 132 LEU A O 1
ATOM 982 N N . GLN A 1 133 ? -10.347 -0.395 -3.114 1.00 98.62 133 GLN A N 1
ATOM 983 C CA . GLN A 1 133 ? -10.135 -1.645 -2.377 1.00 98.62 133 GLN A CA 1
ATOM 984 C C . GLN A 1 133 ? -10.496 -1.487 -0.903 1.00 98.62 133 GLN A C 1
ATOM 986 O O . GLN A 1 133 ? -10.068 -0.528 -0.267 1.00 98.62 133 GLN A O 1
ATOM 991 N N . LYS A 1 134 ? -11.269 -2.420 -0.339 1.00 98.62 134 LYS A N 1
ATOM 992 C CA . LYS A 1 134 ? -11.750 -2.326 1.048 1.00 98.62 134 LYS A CA 1
ATOM 993 C C . LYS A 1 134 ? -10.954 -3.201 2.006 1.00 98.62 134 LYS A C 1
ATOM 995 O O . LYS A 1 134 ? -10.615 -4.342 1.700 1.00 98.62 134 LYS A O 1
ATOM 1000 N N . TYR A 1 135 ? -10.745 -2.678 3.206 1.00 98.81 135 TYR A N 1
ATOM 1001 C CA . TYR A 1 135 ? -10.013 -3.324 4.285 1.00 98.81 135 TYR A CA 1
ATOM 1002 C C . TYR A 1 135 ? -10.722 -3.103 5.614 1.00 98.81 135 TYR A C 1
ATOM 1004 O O . TYR A 1 135 ? -11.253 -2.021 5.870 1.00 98.81 135 TYR A O 1
ATOM 1012 N N . LYS A 1 136 ? -10.710 -4.111 6.484 1.00 98.69 136 LYS A N 1
ATOM 1013 C CA . LYS A 1 136 ? -11.167 -3.968 7.868 1.00 98.69 136 LYS A CA 1
ATOM 1014 C C . LYS A 1 136 ? -9.960 -3.737 8.759 1.00 98.69 136 LYS A C 1
ATOM 1016 O O . LYS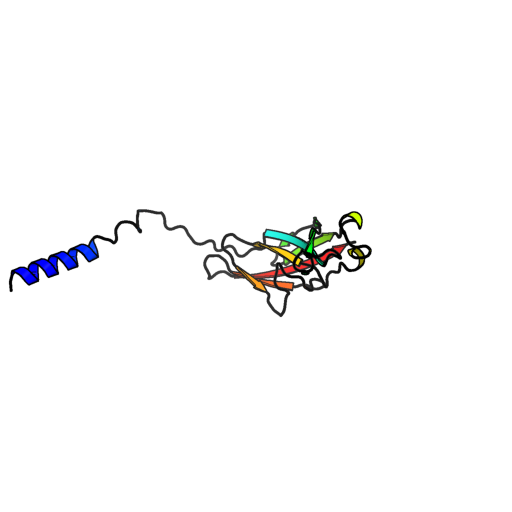 A 1 136 ? -9.087 -4.599 8.822 1.00 98.69 136 LYS A O 1
ATOM 1021 N N . VAL A 1 137 ? -9.933 -2.608 9.459 1.00 98.75 137 VAL A N 1
ATOM 1022 C CA . VAL A 1 137 ? -8.967 -2.349 10.530 1.00 98.75 137 VAL A CA 1
ATOM 1023 C C . VAL A 1 137 ? -9.644 -2.670 11.856 1.00 98.75 137 VAL A C 1
ATOM 1025 O O . VAL A 1 137 ? -10.736 -2.169 12.122 1.00 98.75 137 VAL A O 1
ATOM 1028 N N . THR A 1 138 ? -9.023 -3.517 12.670 1.00 98.56 138 THR A N 1
ATOM 1029 C CA . THR A 1 138 ? -9.501 -3.879 14.013 1.00 98.56 138 THR A CA 1
ATOM 1030 C C . THR A 1 138 ? -8.500 -3.357 15.031 1.00 98.56 138 THR A C 1
ATOM 1032 O O . THR A 1 138 ? -7.319 -3.689 14.931 1.00 98.56 138 THR A O 1
ATOM 1035 N N . ALA A 1 139 ? -8.956 -2.534 15.972 1.00 98.31 139 ALA A N 1
ATOM 1036 C CA . ALA A 1 139 ? -8.121 -1.912 16.993 1.00 98.31 139 ALA A CA 1
ATOM 1037 C C . ALA A 1 139 ? -7.511 -2.942 17.957 1.00 98.31 139 ALA A C 1
ATOM 1039 O O . ALA A 1 139 ? -7.930 -4.103 18.013 1.00 98.31 139 ALA A O 1
ATOM 1040 N N . ALA A 1 140 ? -6.535 -2.500 18.753 1.00 96.81 140 ALA A N 1
ATOM 1041 C CA . ALA A 1 140 ? -5.863 -3.343 19.741 1.00 96.81 140 ALA A CA 1
ATOM 1042 C C . ALA A 1 140 ? -6.818 -3.870 20.831 1.00 96.81 140 ALA A C 1
ATOM 1044 O O . ALA A 1 140 ? -6.566 -4.919 21.420 1.00 96.81 140 ALA A O 1
ATOM 1045 N N . ASP A 1 141 ? -7.925 -3.167 21.088 1.00 94.94 141 ASP A N 1
ATOM 1046 C CA . ASP A 1 141 ? -8.973 -3.599 22.019 1.00 94.94 141 ASP A CA 1
ATOM 1047 C C . ASP A 1 141 ? -9.758 -4.848 21.555 1.00 94.94 141 ASP A C 1
ATOM 1049 O O . ASP A 1 141 ? -10.507 -5.428 22.347 1.00 94.94 141 ASP A O 1
ATOM 1053 N N . GLY A 1 142 ? -9.612 -5.258 20.287 1.00 93.12 142 GLY A N 1
ATOM 1054 C CA . GLY A 1 142 ? -10.318 -6.386 19.672 1.00 93.12 142 GLY A CA 1
ATOM 1055 C C . GLY A 1 142 ? -11.834 -6.201 19.520 1.00 93.12 142 GLY A C 1
ATOM 1056 O O . GLY A 1 142 ? -12.524 -7.136 19.113 1.00 93.12 142 GLY A O 1
ATOM 1057 N N . LYS A 1 143 ? -12.369 -5.025 19.855 1.00 94.62 143 LYS A N 1
ATOM 1058 C CA . LYS A 1 143 ? -13.805 -4.701 19.857 1.00 94.62 143 LYS A CA 1
ATOM 1059 C C . LYS A 1 143 ? -14.141 -3.649 18.812 1.00 94.62 143 LYS A C 1
ATOM 1061 O O . LYS A 1 143 ? -15.179 -3.742 18.158 1.00 94.62 143 LYS A O 1
ATOM 1066 N N . THR A 1 144 ? -13.274 -2.658 18.657 1.00 97.38 144 THR A N 1
ATOM 1067 C CA . THR A 1 144 ? -13.470 -1.546 17.736 1.00 97.38 144 THR A CA 1
ATOM 1068 C C . THR A 1 144 ? -12.928 -1.922 16.364 1.00 97.38 144 THR A C 1
ATOM 1070 O O . THR A 1 144 ? -11.804 -2.402 16.223 1.00 97.38 144 THR A O 1
ATOM 1073 N N . SER A 1 145 ? -13.735 -1.714 15.324 1.00 97.94 145 SER A N 1
ATOM 1074 C CA . SER A 1 145 ? -13.298 -1.909 13.943 1.00 97.94 145 SER A CA 1
ATOM 1075 C C . SER A 1 145 ? -13.873 -0.847 13.020 1.00 97.94 145 SER A C 1
ATOM 1077 O O . SER A 1 145 ? -14.957 -0.311 13.257 1.00 97.94 145 SER A O 1
ATOM 1079 N N . LYS A 1 146 ? -13.131 -0.545 11.957 1.00 98.50 146 LYS A N 1
ATOM 1080 C CA . LYS A 1 146 ? -13.510 0.425 10.932 1.00 98.50 146 LYS A CA 1
ATOM 1081 C C . LYS A 1 146 ? -13.165 -0.132 9.562 1.00 98.50 146 LYS A C 1
ATOM 1083 O O . LYS A 1 146 ? -12.069 -0.649 9.342 1.00 98.50 146 LYS A O 1
ATOM 1088 N N . VAL A 1 147 ? -14.114 -0.029 8.637 1.00 98.69 147 VAL A N 1
ATOM 1089 C CA . VAL A 1 147 ? -13.865 -0.341 7.231 1.00 98.69 147 VAL A CA 1
ATOM 1090 C C . VAL A 1 147 ? -13.236 0.879 6.577 1.00 98.69 147 VAL A C 1
ATOM 1092 O O . VAL A 1 147 ? -13.782 1.981 6.641 1.00 98.69 147 VAL A O 1
ATOM 1095 N N . TRP A 1 148 ? -12.092 0.656 5.947 1.00 98.75 148 TRP A N 1
ATOM 1096 C CA . TRP A 1 148 ? -11.372 1.636 5.159 1.00 98.75 148 TRP A CA 1
ATOM 1097 C C . TRP A 1 148 ? -11.364 1.244 3.692 1.00 98.75 148 TRP A C 1
ATOM 1099 O O . TRP A 1 148 ? -11.248 0.070 3.349 1.00 98.75 148 TRP A O 1
ATOM 1109 N N . SER A 1 149 ? -11.442 2.243 2.828 1.00 98.62 149 SER A N 1
ATOM 1110 C CA . SER A 1 149 ? -11.270 2.099 1.389 1.00 98.62 149 SER A CA 1
ATOM 1111 C C . SER A 1 149 ? -9.947 2.725 0.967 1.00 98.62 149 SER A C 1
ATOM 1113 O O . SER A 1 149 ? -9.688 3.872 1.312 1.00 98.62 149 SER A O 1
ATOM 1115 N N . ILE A 1 150 ? -9.116 2.008 0.219 1.00 98.69 150 ILE A N 1
ATOM 1116 C CA . ILE A 1 150 ? -7.909 2.538 -0.417 1.00 98.69 150 ILE A CA 1
ATOM 1117 C C . ILE A 1 150 ? -8.240 2.846 -1.877 1.00 98.69 150 ILE A C 1
ATOM 1119 O O . ILE A 1 150 ? -8.714 1.972 -2.603 1.00 98.69 150 ILE A O 1
ATOM 1123 N N . SER A 1 151 ? -7.989 4.082 -2.304 1.00 98.31 151 SER A N 1
ATOM 1124 C CA . SER A 1 151 ? -8.192 4.540 -3.682 1.00 98.31 151 SER A CA 1
ATOM 1125 C C . SER A 1 151 ? -6.963 5.299 -4.158 1.00 98.31 151 SER A C 1
ATOM 1127 O O . SER A 1 151 ? -6.556 6.267 -3.521 1.00 98.31 151 SER A O 1
ATOM 1129 N N . ILE A 1 152 ? -6.378 4.898 -5.282 1.00 98.50 152 ILE A N 1
ATOM 1130 C CA . ILE A 1 152 ? -5.160 5.530 -5.797 1.00 98.50 152 ILE A CA 1
ATOM 1131 C C . ILE A 1 152 ? -5.351 6.085 -7.202 1.00 98.50 152 ILE A C 1
ATOM 1133 O O . ILE A 1 152 ? -6.104 5.538 -8.005 1.00 98.50 152 ILE A O 1
ATOM 1137 N N . ASN A 1 153 ? -4.626 7.158 -7.500 1.00 98.38 153 ASN A N 1
ATOM 1138 C CA . ASN A 1 153 ? -4.404 7.639 -8.856 1.00 98.38 153 ASN A CA 1
ATOM 1139 C C . ASN A 1 153 ? -2.956 7.333 -9.250 1.00 98.38 153 ASN A C 1
ATOM 1141 O O . ASN A 1 153 ? -2.037 7.890 -8.653 1.00 98.38 153 ASN A O 1
ATOM 1145 N N . LEU A 1 154 ? -2.735 6.442 -10.218 1.00 98.50 154 LEU A N 1
ATOM 1146 C CA . LEU A 1 154 ? -1.384 6.116 -10.679 1.00 98.50 154 LEU A CA 1
ATOM 1147 C C . LEU A 1 154 ? -0.978 7.040 -11.828 1.00 98.50 154 LEU A C 1
ATOM 1149 O O . LEU A 1 154 ? -1.657 7.090 -12.851 1.00 98.50 154 LEU A O 1
ATOM 1153 N N . VAL A 1 155 ? 0.156 7.721 -11.673 1.00 98.00 155 VAL A N 1
ATOM 1154 C CA . VAL A 1 155 ? 0.726 8.633 -12.670 1.00 98.00 155 VAL A CA 1
ATOM 1155 C C . VAL A 1 155 ? 2.102 8.148 -13.119 1.00 98.00 155 VAL A C 1
ATOM 1157 O O . VAL A 1 155 ? 2.871 7.585 -12.336 1.00 98.00 155 VAL A O 1
ATOM 1160 N N . LYS A 1 156 ? 2.393 8.342 -14.403 1.00 93.19 156 LYS A N 1
ATOM 1161 C CA . LYS A 1 156 ? 3.647 7.976 -15.063 1.00 93.19 156 LYS A CA 1
ATOM 1162 C C . LYS A 1 156 ? 4.243 9.186 -15.753 1.00 93.19 156 LYS A C 1
ATOM 1164 O O . LYS A 1 156 ? 3.456 10.061 -16.166 1.00 93.19 156 LYS A O 1
#

pLDDT: mean 90.48, std 14.72, range [51.16, 98.88]

Sequence (156 aa):
MHNKINILAGLLALIFGLSSCLKGNLPDLPAYSDADITELYSQYRYLDTEQYPDGSNIVRIVTLSVSDKSFSNGTASATVTVPDASSFTVPGERDKVSATNIVMMCNISTGASIEPLEGAPKLGMPGDFSKLQKYKVTAADGKTSKVWSISINLVK